Protein AF-A0AAW0NAH1-F1 (afdb_monomer_lite)

Sequence (160 aa):
MLGPYVIMIQKIIFGDLTKFMWLSLIVLLDSQLLCGVGLIDLPVDHTIYTPPIVHVLHCSVSVVSYILLLNLLIAMMSDTHWRVAQERDELWRTQVVATTLMLERRLPRCLWPRLGVCGQSYGLTERWYLRVEDRNDPHAAENAALHKSFPRGEGRKREK

Radius of gyration: 34.21 Å; chains: 1; bounding box: 76×56×89 Å

Secondary structure (DSSP, 8-state):
--HHHHHHHHHHIIIIIHHHHHHHHHHHHHHHHHHHHHHHSS---TTS---HHHHHHHHHHHHHHHHHHHHHHHHHHHHHHHHHHHHHHHHHHHHHHHHHHHHHHHS-TTS----SEEGGGGT--SSEE-------TTTHHHHHHHHHHS----------

Organism: NCBI:txid88201

InterPro domains:
  IPR024862 Transient receptor potential cation channel subfamily V [PTHR10582] (52-141)

Structure (mmCIF, N/CA/C/O backbone):
data_AF-A0AAW0NAH1-F1
#
_entry.id   AF-A0AAW0NAH1-F1
#
loop_
_atom_site.group_PDB
_atom_site.id
_atom_site.type_symbol
_atom_site.label_atom_id
_atom_site.label_alt_id
_atom_site.label_comp_id
_atom_site.label_asym_id
_atom_site.label_entity_id
_atom_site.label_seq_id
_atom_site.pdbx_PDB_ins_code
_atom_site.Cartn_x
_atom_site.Cartn_y
_atom_site.Cartn_z
_atom_site.occupancy
_atom_site.B_iso_or_equiv
_atom_site.auth_seq_id
_atom_site.auth_comp_id
_atom_site.auth_asym_id
_atom_site.auth_atom_id
_atom_site.pdbx_PDB_model_num
ATOM 1 N N . MET A 1 1 ? -21.099 8.063 11.583 1.00 58.62 1 MET A N 1
ATOM 2 C CA . MET A 1 1 ? -20.165 6.986 11.989 1.00 58.62 1 MET A CA 1
ATOM 3 C C . MET A 1 1 ? -18.975 6.799 11.030 1.00 58.62 1 MET A C 1
ATOM 5 O O . MET A 1 1 ? -18.068 6.070 11.385 1.00 58.62 1 MET A O 1
ATOM 9 N N . LEU A 1 2 ? -18.900 7.493 9.878 1.00 62.53 2 LEU A N 1
ATOM 10 C CA . LEU A 1 2 ? -17.766 7.402 8.932 1.00 62.53 2 LEU A CA 1
ATOM 11 C C . LEU A 1 2 ? -16.478 8.140 9.353 1.00 62.53 2 LEU A C 1
ATOM 13 O O . LEU A 1 2 ? -15.422 7.872 8.792 1.00 62.53 2 LEU A O 1
ATOM 17 N N . GLY A 1 3 ? -16.546 9.058 10.322 1.00 70.19 3 GLY A N 1
ATOM 18 C CA . GLY A 1 3 ? -15.410 9.903 10.726 1.00 70.19 3 GLY A CA 1
ATOM 19 C C . GLY A 1 3 ? -14.104 9.146 11.025 1.00 70.19 3 GLY A C 1
ATOM 20 O O . GLY A 1 3 ? -13.094 9.443 10.394 1.00 70.19 3 GLY A O 1
ATOM 21 N N . PRO A 1 4 ? -14.091 8.144 11.922 1.00 67.44 4 PRO A N 1
ATOM 22 C CA . PRO A 1 4 ? -12.861 7.417 12.254 1.00 67.44 4 PRO A CA 1
ATOM 23 C C . PRO A 1 4 ? -12.333 6.549 11.105 1.00 67.44 4 PRO A C 1
ATOM 25 O O . PRO A 1 4 ? -11.122 6.413 10.954 1.00 67.44 4 PRO A O 1
ATOM 28 N N . TYR A 1 5 ? -13.219 6.043 10.243 1.00 67.62 5 TYR A N 1
ATOM 29 C CA . TYR A 1 5 ? -12.837 5.338 9.017 1.00 67.62 5 TYR A CA 1
ATOM 30 C C . TYR A 1 5 ? -12.033 6.239 8.071 1.00 67.62 5 TYR A C 1
ATOM 32 O O . TYR A 1 5 ? -10.997 5.829 7.557 1.00 67.62 5 TYR A O 1
ATOM 40 N N . VAL A 1 6 ? -12.482 7.483 7.876 1.00 69.94 6 VAL A N 1
ATOM 41 C CA . VAL A 1 6 ? -11.800 8.460 7.014 1.00 69.94 6 VAL A CA 1
ATOM 42 C C . VAL A 1 6 ? -10.426 8.835 7.581 1.00 69.94 6 VAL A C 1
ATOM 44 O O . VAL A 1 6 ? -9.452 8.866 6.834 1.00 69.94 6 VAL A O 1
ATOM 47 N N . ILE A 1 7 ? -10.315 9.035 8.899 1.00 74.75 7 ILE A N 1
ATOM 48 C CA . ILE A 1 7 ? -9.047 9.384 9.566 1.00 74.75 7 ILE A CA 1
ATOM 49 C C . ILE A 1 7 ? -8.010 8.259 9.441 1.00 74.75 7 ILE A C 1
ATOM 51 O O . ILE A 1 7 ? -6.830 8.523 9.213 1.00 74.75 7 ILE A O 1
ATOM 55 N N . MET A 1 8 ? -8.437 7.003 9.564 1.00 71.12 8 MET A N 1
ATOM 56 C CA . MET A 1 8 ? -7.539 5.854 9.473 1.00 71.12 8 MET A CA 1
ATOM 57 C C . MET A 1 8 ? -7.061 5.608 8.038 1.00 71.12 8 MET A C 1
ATOM 59 O O . MET A 1 8 ? -5.863 5.452 7.804 1.00 71.12 8 MET A O 1
ATOM 63 N N . ILE A 1 9 ? -7.983 5.672 7.070 1.00 72.25 9 ILE A N 1
ATOM 64 C CA . ILE A 1 9 ? -7.670 5.571 5.638 1.00 72.25 9 ILE A CA 1
ATOM 65 C C . ILE A 1 9 ? -6.683 6.672 5.238 1.00 72.25 9 ILE A C 1
ATOM 67 O O . ILE A 1 9 ? -5.670 6.393 4.602 1.00 72.25 9 ILE A O 1
ATOM 71 N N . GLN A 1 10 ? -6.922 7.908 5.680 1.00 72.25 10 GLN A N 1
ATOM 72 C CA . GLN A 1 10 ? -6.034 9.035 5.417 1.00 72.25 10 GLN A CA 1
ATOM 73 C C . GLN A 1 10 ? -4.644 8.834 6.038 1.00 72.25 10 GLN A C 1
ATOM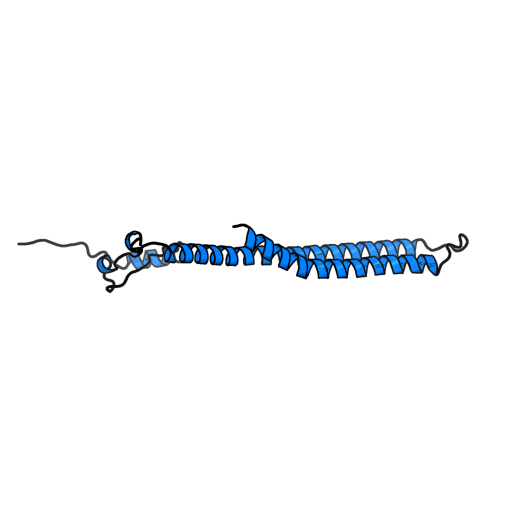 75 O O . GLN A 1 10 ? -3.645 9.154 5.401 1.00 72.25 10 GLN A O 1
ATOM 80 N N . LYS A 1 11 ? -4.548 8.274 7.248 1.00 73.12 11 LYS A N 1
ATOM 81 C CA . LYS A 1 11 ? -3.267 8.055 7.938 1.00 73.12 11 LYS A CA 1
ATOM 82 C C . LYS A 1 11 ? -2.411 6.970 7.275 1.00 73.12 11 LYS A C 1
ATOM 84 O O . LYS A 1 11 ? -1.193 7.115 7.211 1.00 73.12 11 LYS A O 1
ATOM 89 N N . ILE A 1 12 ? -3.041 5.922 6.750 1.00 70.12 12 ILE A N 1
ATOM 90 C CA . ILE A 1 12 ? -2.356 4.805 6.084 1.00 70.12 12 ILE A CA 1
ATOM 91 C C . ILE A 1 12 ? -1.947 5.190 4.662 1.00 70.12 12 ILE A C 1
ATOM 93 O O . ILE A 1 12 ? -0.795 4.991 4.278 1.00 70.12 12 ILE A O 1
ATOM 97 N N . ILE A 1 13 ? -2.849 5.840 3.920 1.00 74.69 13 ILE A N 1
ATOM 98 C CA . ILE A 1 13 ? -2.555 6.376 2.587 1.00 74.69 13 ILE A CA 1
ATOM 99 C C . ILE A 1 13 ? -1.434 7.414 2.666 1.00 74.69 13 ILE A C 1
ATOM 101 O O . ILE A 1 13 ? -0.484 7.355 1.895 1.00 74.69 13 ILE A O 1
ATOM 105 N N . PHE A 1 14 ? -1.481 8.342 3.621 1.00 75.69 14 PHE A N 1
ATOM 106 C CA . PHE A 1 14 ? -0.469 9.394 3.699 1.00 75.69 14 PHE A CA 1
ATOM 107 C C . PHE A 1 14 ? 0.919 8.866 4.099 1.00 75.69 14 PHE A C 1
ATOM 109 O O . PHE A 1 14 ? 1.928 9.459 3.727 1.00 75.69 14 PHE A O 1
ATOM 116 N N . GLY A 1 15 ? 1.000 7.758 4.840 1.00 79.56 15 GLY A N 1
ATOM 117 C CA . GLY A 1 15 ? 2.270 7.192 5.297 1.00 79.56 15 GLY A CA 1
ATOM 118 C C . GLY A 1 15 ? 2.967 6.313 4.257 1.00 79.56 15 GLY A C 1
ATOM 119 O O . GLY A 1 15 ? 4.120 6.577 3.904 1.00 79.56 15 GLY A O 1
ATOM 120 N N . ASP A 1 16 ? 2.278 5.272 3.787 1.00 80.31 16 ASP A N 1
ATOM 121 C CA . ASP A 1 16 ? 2.860 4.263 2.891 1.00 80.31 16 ASP A CA 1
ATOM 122 C C . ASP A 1 16 ? 2.836 4.716 1.428 1.00 80.31 16 ASP A C 1
ATOM 124 O O . ASP A 1 16 ? 3.830 4.564 0.713 1.00 80.31 16 ASP A O 1
ATOM 128 N N . LEU A 1 17 ? 1.751 5.367 0.990 1.00 80.94 17 LEU A N 1
ATOM 129 C CA . LEU A 1 17 ? 1.627 5.817 -0.396 1.00 80.94 17 LEU A CA 1
ATOM 130 C C . LEU A 1 17 ? 2.598 6.961 -0.699 1.00 80.94 17 LEU A C 1
ATOM 132 O O . LEU A 1 17 ? 3.188 6.985 -1.769 1.00 80.94 17 LEU A O 1
ATOM 136 N N . THR A 1 18 ? 2.836 7.875 0.246 1.00 84.31 18 THR A N 1
ATOM 137 C CA . THR A 1 18 ? 3.799 8.974 0.050 1.00 84.31 18 THR A CA 1
ATOM 138 C C . THR A 1 18 ? 5.226 8.455 -0.110 1.00 84.31 18 THR A C 1
ATOM 140 O O . THR A 1 18 ? 5.958 8.940 -0.972 1.00 84.31 18 THR A O 1
ATOM 143 N N . LYS A 1 19 ? 5.624 7.436 0.668 1.00 84.81 19 LYS A N 1
ATOM 144 C CA . LYS A 1 19 ? 6.936 6.791 0.499 1.00 84.81 19 LYS A CA 1
ATOM 145 C C . LYS A 1 19 ? 7.049 6.106 -0.858 1.00 84.81 19 LYS A C 1
ATOM 147 O O . LYS A 1 19 ? 8.071 6.249 -1.522 1.00 84.81 19 LYS A O 1
ATOM 152 N N . PHE A 1 20 ? 5.997 5.414 -1.290 1.00 85.75 20 PHE A N 1
ATOM 153 C CA . PHE A 1 20 ? 5.971 4.795 -2.609 1.00 85.75 20 PHE A CA 1
ATOM 154 C C . PHE A 1 20 ? 6.030 5.827 -3.741 1.00 85.75 20 PHE A C 1
ATOM 156 O O . PHE A 1 20 ? 6.815 5.671 -4.669 1.00 85.75 20 PHE A O 1
ATOM 163 N N . MET A 1 21 ? 5.258 6.911 -3.645 1.00 86.06 21 MET A N 1
ATOM 164 C CA . MET A 1 21 ? 5.268 7.999 -4.624 1.00 86.06 21 MET A CA 1
ATOM 165 C C . MET A 1 21 ? 6.658 8.629 -4.726 1.00 86.06 21 MET A C 1
ATOM 167 O O . MET A 1 21 ? 7.144 8.851 -5.833 1.00 86.06 21 MET A O 1
ATOM 171 N N . TRP A 1 22 ? 7.338 8.830 -3.595 1.00 88.44 22 TRP A N 1
ATOM 172 C CA . TRP A 1 22 ? 8.714 9.323 -3.567 1.00 88.44 22 TRP A CA 1
ATOM 173 C C . TRP A 1 22 ? 9.700 8.362 -4.245 1.00 88.44 22 TRP A C 1
ATOM 175 O O . TRP A 1 22 ? 10.500 8.783 -5.076 1.00 88.44 22 TRP A O 1
ATOM 185 N N . LEU A 1 23 ? 9.613 7.062 -3.949 1.00 87.25 23 LEU A N 1
ATOM 186 C CA . LEU A 1 23 ? 10.435 6.037 -4.600 1.00 87.25 23 LEU A CA 1
ATOM 187 C C . LEU A 1 23 ? 10.158 5.954 -6.107 1.00 87.25 23 LEU A C 1
ATOM 189 O O . LEU A 1 23 ? 11.095 5.888 -6.898 1.00 87.25 23 LEU A O 1
ATOM 193 N N . SER A 1 24 ? 8.889 6.022 -6.516 1.00 87.12 24 SER A N 1
ATOM 194 C CA . SER A 1 24 ? 8.504 6.027 -7.929 1.00 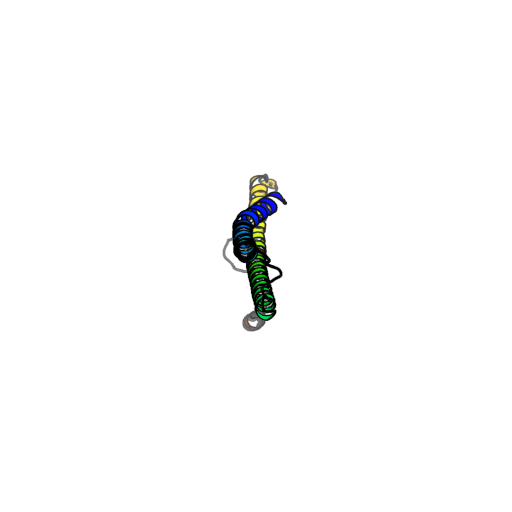87.12 24 SER A CA 1
ATOM 195 C C . SER A 1 24 ? 9.060 7.248 -8.662 1.00 87.12 24 SER A C 1
ATOM 197 O O . SER A 1 24 ? 9.535 7.115 -9.786 1.00 87.12 24 SER A O 1
ATOM 199 N N . LEU A 1 25 ? 9.082 8.416 -8.005 1.00 88.62 25 LEU A N 1
ATOM 200 C CA . LEU A 1 25 ? 9.656 9.641 -8.549 1.00 88.62 25 LEU A CA 1
ATOM 201 C C . LEU A 1 25 ? 11.167 9.498 -8.739 1.00 88.62 25 LEU A C 1
ATOM 203 O O . LEU A 1 25 ? 11.669 9.874 -9.790 1.00 88.62 25 LEU A O 1
ATOM 207 N N . ILE A 1 26 ? 11.880 8.909 -7.772 1.00 88.75 26 ILE A N 1
ATOM 208 C CA . ILE A 1 26 ? 13.321 8.641 -7.899 1.00 88.75 26 ILE A CA 1
ATOM 209 C C . ILE A 1 26 ? 13.597 7.739 -9.104 1.00 88.75 26 ILE A C 1
ATOM 211 O O . ILE A 1 26 ? 14.462 8.065 -9.908 1.00 88.75 26 ILE A O 1
ATOM 215 N N . VAL A 1 27 ? 12.848 6.646 -9.277 1.00 86.88 27 VAL A N 1
ATOM 216 C CA . VAL A 1 27 ? 13.070 5.728 -10.408 1.00 86.88 27 VAL A CA 1
ATOM 217 C C . VAL A 1 27 ? 12.669 6.357 -11.749 1.00 86.88 27 VAL A C 1
ATOM 219 O O . VAL A 1 27 ? 13.338 6.148 -12.760 1.00 86.88 27 VAL A O 1
ATOM 222 N N . LEU A 1 28 ? 11.609 7.170 -11.774 1.00 86.94 28 LEU A N 1
ATOM 223 C CA . LEU A 1 28 ? 11.208 7.932 -12.961 1.00 86.94 28 LEU A CA 1
ATOM 224 C C . LEU A 1 28 ? 12.261 8.972 -13.352 1.00 86.94 28 LEU A C 1
ATOM 226 O O . LEU A 1 28 ? 12.537 9.130 -14.540 1.00 86.94 28 LEU A O 1
ATOM 230 N N . LEU A 1 29 ? 12.845 9.663 -12.373 1.00 86.19 29 LEU A N 1
ATOM 231 C CA . LEU A 1 29 ? 13.914 10.632 -12.591 1.00 86.19 29 LEU A CA 1
ATOM 232 C C . LEU A 1 29 ? 15.210 9.949 -13.024 1.00 86.19 29 LEU A C 1
ATOM 234 O O . LEU A 1 29 ? 15.838 10.445 -13.947 1.00 86.19 29 LEU A O 1
ATOM 238 N N . ASP A 1 30 ? 15.581 8.814 -12.430 1.00 83.81 30 ASP A N 1
ATOM 239 C CA . ASP A 1 30 ? 16.759 8.032 -12.827 1.00 83.81 30 ASP A CA 1
ATOM 240 C C . ASP A 1 30 ? 16.644 7.552 -14.279 1.00 83.81 30 ASP A C 1
ATOM 242 O O . ASP A 1 30 ? 17.548 7.773 -15.076 1.00 83.81 30 ASP A O 1
ATOM 246 N N . SER A 1 31 ? 15.483 7.021 -14.681 1.00 81.56 31 SER A N 1
ATOM 247 C CA . SER A 1 31 ? 15.259 6.611 -16.072 1.00 81.56 31 SER A CA 1
ATOM 248 C C . SER A 1 31 ? 15.251 7.793 -17.048 1.00 81.56 31 SER A C 1
ATOM 250 O O . SER A 1 31 ? 15.738 7.654 -18.171 1.00 81.56 31 SER A O 1
ATOM 252 N N . GLN A 1 32 ? 14.695 8.945 -16.657 1.00 82.44 32 GLN A N 1
ATOM 253 C CA . GLN A 1 32 ? 14.699 10.155 -17.487 1.00 82.44 32 GLN A CA 1
ATOM 254 C C . GLN A 1 32 ? 16.083 10.803 -17.557 1.00 82.44 32 GLN A C 1
ATOM 256 O O . GLN A 1 32 ? 16.444 11.327 -18.604 1.00 82.44 32 GLN A O 1
ATOM 261 N N . LEU A 1 33 ? 16.866 10.747 -16.479 1.00 76.81 33 LEU A N 1
ATOM 262 C CA . LEU A 1 33 ? 18.232 11.253 -16.416 1.00 76.81 33 LEU A CA 1
ATOM 263 C C . LEU A 1 33 ? 19.186 10.333 -17.174 1.00 76.81 33 LEU A C 1
ATOM 265 O O . LEU A 1 33 ? 20.000 10.830 -17.932 1.00 76.81 33 LEU A O 1
ATOM 269 N N . LEU A 1 34 ? 19.062 9.012 -17.049 1.00 77.06 34 LEU A N 1
ATOM 270 C CA . LEU A 1 34 ? 19.844 8.043 -17.820 1.00 77.06 34 LEU A CA 1
ATOM 271 C C . LEU A 1 34 ? 19.603 8.224 -19.325 1.00 77.06 34 LEU A C 1
ATOM 273 O O . LEU A 1 34 ? 20.549 8.288 -20.109 1.00 77.06 34 LEU A O 1
ATOM 277 N N . CYS A 1 35 ? 18.336 8.379 -19.719 1.00 70.38 35 CYS A N 1
ATOM 278 C CA . CYS A 1 35 ? 17.970 8.636 -21.108 1.00 70.38 35 CYS A CA 1
ATOM 279 C C . CYS A 1 35 ? 18.352 10.057 -21.555 1.00 70.38 35 CYS A C 1
ATOM 281 O O . CYS A 1 35 ? 18.763 10.241 -22.694 1.00 70.38 35 CYS A O 1
ATOM 283 N N . GLY A 1 36 ? 18.229 11.053 -20.673 1.00 68.12 36 GLY A N 1
ATOM 284 C CA . GLY A 1 36 ? 18.514 12.464 -20.934 1.00 68.12 36 GLY A CA 1
ATOM 285 C C . GLY A 1 36 ? 20.007 12.770 -21.015 1.00 68.12 36 GLY A C 1
ATOM 286 O O . GLY A 1 36 ? 20.420 13.454 -21.936 1.00 68.12 36 GLY A O 1
ATOM 287 N N . VAL A 1 37 ? 20.830 12.210 -20.128 1.00 64.88 37 VAL A N 1
ATOM 288 C CA . VAL A 1 37 ? 22.300 12.252 -20.190 1.00 64.88 37 VAL A CA 1
ATOM 289 C C . VAL A 1 37 ? 22.791 11.461 -21.399 1.00 64.88 37 VAL A C 1
ATOM 291 O O . VAL A 1 37 ? 23.626 11.963 -22.136 1.00 64.88 37 VAL A O 1
ATOM 294 N N . GLY A 1 38 ? 22.194 10.303 -21.708 1.00 61.84 38 GLY A N 1
ATOM 295 C CA . GLY A 1 38 ? 22.456 9.592 -22.967 1.00 61.84 38 GLY A CA 1
ATOM 296 C C . GLY A 1 38 ? 22.105 10.392 -24.235 1.00 61.84 38 GLY A C 1
ATOM 297 O O . GLY A 1 38 ? 22.668 10.121 -25.290 1.00 61.84 38 GLY A O 1
ATOM 298 N N . LEU A 1 39 ? 21.214 11.387 -24.125 1.00 55.75 39 LEU A N 1
ATOM 299 C CA . LEU A 1 39 ? 20.839 12.350 -25.173 1.00 55.75 39 LEU A CA 1
ATOM 300 C C . LEU A 1 39 ? 21.647 13.665 -25.127 1.00 55.75 39 LEU A C 1
ATOM 302 O O . LEU A 1 39 ? 21.642 14.403 -26.108 1.00 55.75 39 LEU A O 1
ATOM 306 N N . ILE A 1 40 ? 22.283 13.986 -23.994 1.00 57.47 40 ILE A N 1
ATOM 307 C CA . ILE A 1 40 ? 23.023 15.238 -23.745 1.00 57.47 40 ILE A CA 1
ATOM 308 C C . ILE A 1 40 ? 24.541 15.041 -23.927 1.00 57.47 40 ILE A C 1
ATOM 310 O O . ILE A 1 40 ? 25.189 15.941 -24.452 1.00 57.47 40 ILE A O 1
ATOM 314 N N . ASP A 1 41 ? 25.106 13.881 -23.564 1.00 55.44 41 ASP A N 1
ATOM 315 C CA . ASP A 1 41 ? 26.519 13.514 -23.807 1.00 55.44 41 ASP A CA 1
ATOM 316 C C . ASP A 1 41 ? 26.759 12.927 -25.205 1.00 55.44 41 ASP A C 1
ATOM 318 O O . ASP A 1 41 ? 27.893 12.857 -25.680 1.00 55.44 41 ASP A O 1
ATOM 322 N N . LEU A 1 42 ? 25.690 12.529 -25.893 1.00 53.44 42 LEU A N 1
ATOM 323 C CA . LEU A 1 42 ? 25.737 12.196 -27.302 1.00 53.44 42 LEU A CA 1
ATOM 324 C C . LEU A 1 42 ? 24.876 13.238 -28.012 1.00 53.44 42 LEU A C 1
ATOM 326 O O . LEU A 1 42 ? 23.655 13.057 -28.060 1.00 53.44 42 LEU A O 1
ATOM 330 N N . PRO A 1 43 ? 25.447 14.329 -28.577 1.00 48.91 43 PRO A N 1
ATOM 331 C CA . PRO A 1 43 ? 24.729 14.976 -29.657 1.00 48.91 43 PRO A CA 1
ATOM 332 C C . PRO A 1 43 ? 24.353 13.838 -30.597 1.00 48.91 43 PRO A C 1
ATOM 334 O O . PRO A 1 43 ? 25.181 12.972 -30.895 1.00 48.91 43 PRO A O 1
ATOM 337 N N . VAL A 1 44 ? 23.083 13.780 -30.980 1.00 52.47 44 VAL A N 1
ATOM 338 C CA . VAL A 1 44 ? 22.636 13.009 -32.133 1.00 52.47 44 VAL A CA 1
ATOM 339 C C . VAL A 1 44 ? 23.386 13.594 -33.334 1.00 52.47 44 VAL A C 1
ATOM 341 O O . VAL A 1 44 ? 22.917 14.418 -34.107 1.00 52.47 44 VAL A O 1
ATOM 344 N N . ASP A 1 45 ? 24.649 13.218 -33.428 1.00 49.78 45 ASP A N 1
ATOM 345 C CA . ASP A 1 45 ? 25.436 13.278 -34.616 1.00 49.78 45 ASP A CA 1
ATOM 346 C C . ASP A 1 45 ? 24.762 12.226 -35.482 1.00 49.78 45 ASP A C 1
ATOM 348 O O . ASP A 1 45 ? 24.868 11.020 -35.244 1.00 49.78 45 ASP A O 1
ATOM 352 N N . HIS A 1 46 ? 24.020 12.678 -36.492 1.00 56.47 46 HIS A N 1
ATOM 353 C CA . HIS A 1 46 ? 23.422 11.837 -37.535 1.00 56.47 46 HIS A CA 1
ATOM 354 C C . HIS A 1 46 ? 24.483 11.058 -38.352 1.00 56.47 46 HIS A C 1
ATOM 356 O O . HIS A 1 46 ? 24.201 10.545 -39.432 1.00 56.47 46 HIS A O 1
ATOM 362 N N . THR A 1 47 ? 25.715 11.002 -37.850 1.00 53.84 47 THR A N 1
ATOM 363 C CA . THR A 1 47 ? 26.938 10.515 -38.464 1.00 53.84 47 THR A CA 1
ATOM 364 C C . THR A 1 47 ? 27.496 9.278 -37.749 1.00 53.84 47 THR A C 1
ATOM 366 O O . THR A 1 47 ? 28.302 8.567 -38.349 1.00 53.84 47 THR A O 1
ATOM 369 N N . ILE A 1 48 ? 27.038 8.940 -36.530 1.00 55.66 48 ILE A N 1
ATOM 370 C CA . ILE A 1 48 ? 27.457 7.719 -35.822 1.00 55.66 48 ILE A CA 1
ATOM 371 C C . ILE A 1 48 ? 26.271 6.764 -35.669 1.00 55.66 48 ILE A C 1
ATOM 373 O O . ILE A 1 48 ? 25.322 7.015 -34.930 1.00 55.66 48 ILE A O 1
ATOM 377 N N . TYR A 1 49 ? 26.353 5.632 -36.374 1.00 56.72 49 TYR A N 1
ATOM 378 C CA . TYR A 1 49 ? 25.430 4.503 -36.266 1.00 56.72 49 TYR A CA 1
ATOM 379 C C . TYR A 1 49 ? 25.401 3.996 -34.817 1.00 56.72 49 TYR A C 1
ATOM 381 O O . TYR A 1 49 ? 26.243 3.201 -34.398 1.00 56.72 49 TYR A O 1
ATOM 389 N N . THR A 1 50 ? 24.425 4.443 -34.031 1.00 62.59 50 THR A N 1
ATOM 390 C CA . THR A 1 50 ? 24.121 3.809 -32.750 1.00 62.59 50 THR A CA 1
ATOM 391 C C . THR A 1 50 ? 23.579 2.412 -33.052 1.00 62.59 50 THR A C 1
ATOM 393 O O . THR A 1 50 ? 22.606 2.277 -33.801 1.00 62.59 50 THR A O 1
ATOM 396 N N . PRO A 1 51 ? 24.202 1.340 -32.535 1.00 74.81 51 PRO A N 1
ATOM 397 C CA . PRO A 1 51 ? 23.743 -0.003 -32.835 1.00 74.81 51 PRO A CA 1
ATOM 398 C C . PRO A 1 51 ? 22.343 -0.210 -32.233 1.00 74.81 51 PRO A C 1
ATOM 400 O O . PRO A 1 51 ? 22.141 0.068 -31.046 1.00 74.81 51 PRO A O 1
ATOM 403 N N . PRO A 1 52 ? 21.380 -0.763 -32.996 1.00 74.94 52 PRO A N 1
ATOM 404 C CA . PRO A 1 52 ? 19.997 -0.971 -32.541 1.00 74.94 52 PRO A CA 1
ATOM 405 C C . PRO A 1 52 ? 19.907 -1.831 -31.269 1.00 74.94 52 PRO A C 1
ATOM 407 O O . PRO A 1 52 ? 18.946 -1.742 -30.509 1.00 74.94 52 PRO A O 1
ATOM 410 N N . ILE A 1 53 ? 20.948 -2.620 -31.003 1.00 79.75 53 ILE A N 1
ATOM 411 C CA . ILE A 1 53 ? 21.114 -3.478 -29.829 1.00 79.75 53 ILE A CA 1
ATOM 412 C C . ILE A 1 53 ? 21.039 -2.672 -28.522 1.00 79.75 53 ILE A C 1
ATOM 414 O O . ILE A 1 53 ? 20.382 -3.107 -27.581 1.00 79.75 53 ILE A O 1
ATOM 418 N N . VAL A 1 54 ? 21.657 -1.485 -28.461 1.00 78.62 54 VAL A N 1
ATOM 419 C CA . VAL A 1 54 ? 21.667 -0.647 -27.245 1.00 78.62 54 VAL A CA 1
ATOM 420 C C . VAL A 1 54 ? 20.273 -0.088 -26.963 1.00 78.62 54 VAL A C 1
ATOM 422 O O . VAL A 1 54 ? 19.829 -0.063 -25.816 1.00 78.62 54 VAL A O 1
ATOM 425 N N . HIS A 1 55 ? 19.545 0.285 -28.016 1.00 77.12 55 HIS A N 1
ATOM 426 C CA . HIS A 1 55 ? 18.198 0.827 -27.889 1.00 77.12 55 HIS A CA 1
ATOM 427 C C . HIS A 1 55 ? 17.194 -0.234 -27.413 1.00 77.12 55 HIS A C 1
ATOM 429 O O . HIS A 1 55 ? 16.367 0.040 -26.539 1.00 77.12 55 HIS A O 1
ATOM 435 N N . VAL A 1 56 ? 17.295 -1.454 -27.953 1.00 83.44 56 VAL A N 1
ATOM 436 C CA . VAL A 1 56 ? 16.482 -2.604 -27.531 1.00 83.44 56 VAL A CA 1
ATOM 437 C C . VAL A 1 56 ? 16.817 -3.005 -26.093 1.00 83.44 56 VAL A C 1
ATOM 439 O O . VAL A 1 56 ? 15.907 -3.246 -25.301 1.00 83.44 56 VAL A O 1
ATOM 442 N N . LEU A 1 57 ? 18.103 -3.009 -25.724 1.00 84.62 57 LEU A N 1
ATOM 443 C CA . LEU A 1 57 ? 18.545 -3.330 -24.368 1.00 84.62 57 LEU A CA 1
ATOM 444 C C . LEU A 1 57 ? 17.984 -2.333 -23.343 1.00 84.62 57 LEU A C 1
ATOM 446 O O . LEU A 1 57 ? 17.352 -2.754 -22.376 1.00 84.62 57 LEU A O 1
ATOM 450 N N . HIS A 1 58 ? 18.126 -1.028 -23.589 1.00 81.75 58 HIS A N 1
ATOM 451 C CA . HIS A 1 58 ? 17.579 0.015 -22.715 1.00 81.75 58 HIS A CA 1
ATOM 452 C C . HIS A 1 58 ? 16.049 -0.088 -22.580 1.00 81.75 58 HIS A C 1
ATOM 454 O O . HIS A 1 58 ? 15.511 0.036 -21.482 1.00 81.75 58 HIS A O 1
ATOM 460 N N . CYS A 1 59 ? 15.347 -0.389 -23.678 1.00 83.00 59 CYS A N 1
ATOM 461 C CA . CYS A 1 59 ? 13.898 -0.593 -23.671 1.00 83.00 59 CYS A CA 1
ATOM 462 C C . CYS A 1 59 ? 13.487 -1.832 -22.851 1.00 83.00 59 CYS A C 1
ATOM 464 O O . CYS A 1 59 ? 12.524 -1.788 -22.093 1.00 83.00 59 CYS A O 1
ATOM 466 N N . SER A 1 60 ? 14.242 -2.930 -22.942 1.00 89.12 60 SER A N 1
ATOM 467 C CA . SER A 1 60 ? 13.968 -4.139 -22.156 1.00 89.12 60 SER A CA 1
ATOM 468 C C . SER A 1 60 ? 14.188 -3.929 -20.652 1.00 89.12 60 SER A C 1
ATOM 470 O O . SER A 1 60 ? 13.349 -4.328 -19.845 1.00 89.12 60 SER A O 1
ATOM 472 N N . VAL A 1 61 ? 15.270 -3.243 -20.270 1.00 86.12 61 VAL A N 1
ATOM 473 C CA . VAL A 1 61 ? 15.598 -2.954 -18.866 1.00 86.12 61 VAL A CA 1
ATOM 474 C C . VAL A 1 61 ? 14.573 -2.000 -18.250 1.00 86.12 61 VAL A C 1
ATOM 476 O O . VAL A 1 61 ? 14.138 -2.229 -17.121 1.00 86.12 61 VAL A O 1
ATOM 479 N N . SER A 1 62 ? 14.128 -0.977 -18.989 1.00 86.88 62 SER A N 1
ATOM 480 C CA . SER A 1 62 ? 13.102 -0.052 -18.499 1.00 86.88 62 SER A CA 1
ATOM 481 C C . SER A 1 62 ? 11.757 -0.753 -18.297 1.00 86.88 62 SER A C 1
ATOM 483 O O . SER A 1 62 ? 11.157 -0.617 -17.232 1.00 86.88 62 SER A O 1
ATOM 485 N N . VAL A 1 63 ? 11.316 -1.579 -19.254 1.00 90.06 63 VAL A N 1
ATOM 486 C CA . VAL A 1 63 ? 10.074 -2.362 -19.134 1.00 90.06 63 VAL A CA 1
ATOM 487 C C . VAL A 1 63 ? 10.120 -3.294 -17.922 1.00 90.06 63 VAL A C 1
ATOM 489 O O . VAL A 1 63 ? 9.177 -3.310 -17.133 1.00 90.06 63 VAL A O 1
ATOM 492 N N . VAL A 1 64 ? 11.220 -4.026 -17.720 1.00 91.50 64 VAL A N 1
ATOM 4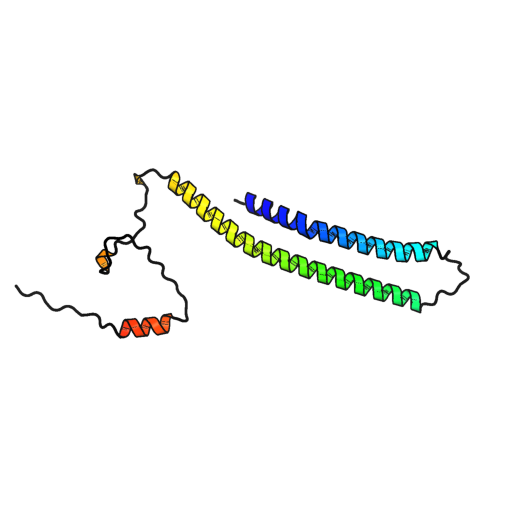93 C CA . VAL A 1 64 ? 11.379 -4.912 -16.553 1.00 91.50 64 VAL A CA 1
ATOM 494 C C . VAL A 1 64 ? 11.357 -4.120 -15.242 1.00 91.50 64 VAL A C 1
ATOM 496 O O . VAL A 1 64 ? 10.666 -4.520 -14.306 1.00 91.50 64 VAL A O 1
ATOM 499 N N . SER A 1 65 ? 12.044 -2.977 -15.177 1.00 89.00 65 SER A N 1
ATOM 500 C CA . SER A 1 65 ? 12.044 -2.098 -13.999 1.00 89.00 65 SER A CA 1
ATOM 501 C C . SER A 1 65 ? 10.638 -1.588 -13.654 1.00 89.00 65 SER A C 1
ATOM 503 O O . SER A 1 65 ? 10.210 -1.677 -12.501 1.00 89.00 65 SER A O 1
ATOM 505 N N . TYR A 1 66 ? 9.861 -1.146 -14.650 1.00 88.94 66 TYR A N 1
ATOM 506 C CA . TYR A 1 66 ? 8.474 -0.721 -14.436 1.00 88.94 66 TYR A CA 1
ATOM 507 C C . TYR A 1 66 ? 7.564 -1.870 -13.992 1.00 88.94 66 TYR A C 1
ATOM 509 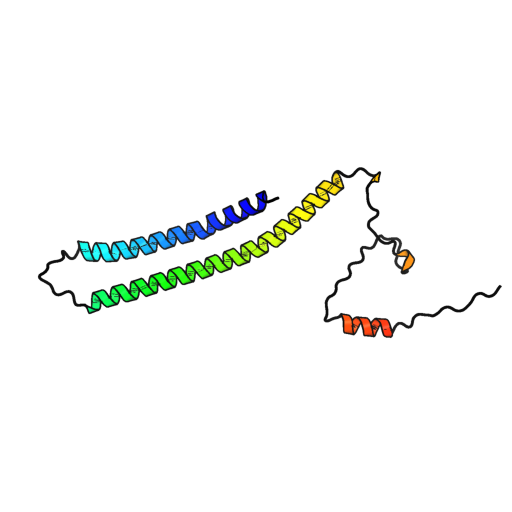O O . TYR A 1 66 ? 6.743 -1.678 -13.097 1.00 88.94 66 TYR A O 1
ATOM 517 N N . ILE A 1 67 ? 7.726 -3.073 -14.555 1.00 92.75 67 ILE A N 1
ATOM 518 C CA . ILE A 1 67 ? 6.984 -4.264 -14.111 1.00 92.75 67 ILE A CA 1
ATOM 519 C C . ILE A 1 67 ? 7.304 -4.582 -12.643 1.00 92.75 67 ILE A C 1
ATOM 521 O O . ILE A 1 67 ? 6.394 -4.856 -11.862 1.00 92.75 67 ILE A O 1
ATOM 525 N N . LEU A 1 68 ? 8.575 -4.506 -12.236 1.00 89.81 68 LEU A N 1
ATOM 526 C CA . LEU A 1 68 ? 8.990 -4.718 -10.845 1.00 89.81 68 LEU A CA 1
ATOM 527 C C . LEU A 1 68 ? 8.409 -3.658 -9.897 1.00 89.81 68 LEU A C 1
ATOM 529 O O . LEU A 1 68 ? 7.915 -4.005 -8.825 1.00 89.81 68 LEU A O 1
ATOM 533 N N . LEU A 1 69 ? 8.408 -2.388 -10.303 1.00 88.94 69 LEU A N 1
ATOM 534 C CA . LEU A 1 69 ? 7.774 -1.286 -9.571 1.00 88.94 69 LEU A CA 1
ATOM 535 C C . LEU A 1 69 ? 6.272 -1.498 -9.385 1.00 88.94 69 LEU A C 1
ATOM 537 O O . LEU A 1 69 ? 5.755 -1.287 -8.290 1.00 88.94 69 LEU A O 1
ATOM 541 N N . LEU A 1 70 ? 5.577 -1.933 -10.437 1.00 87.88 70 LEU A N 1
ATOM 542 C CA . LEU A 1 70 ? 4.155 -2.260 -10.371 1.00 87.88 70 LEU A CA 1
ATOM 543 C C . LEU A 1 70 ? 3.904 -3.465 -9.457 1.00 87.88 70 LEU A C 1
ATOM 545 O O . LEU A 1 70 ? 2.982 -3.427 -8.647 1.00 87.88 70 LEU A O 1
ATOM 549 N N . ASN A 1 71 ? 4.748 -4.496 -9.511 1.00 91.00 71 ASN A N 1
ATOM 550 C CA . ASN A 1 71 ? 4.656 -5.645 -8.607 1.00 91.00 71 ASN A CA 1
ATOM 551 C C . ASN A 1 71 ? 4.862 -5.242 -7.137 1.00 91.00 71 ASN A C 1
ATOM 553 O O . ASN A 1 71 ? 4.127 -5.704 -6.267 1.00 91.00 71 ASN A O 1
ATOM 557 N N . LEU A 1 72 ? 5.805 -4.338 -6.858 1.00 88.31 72 LEU A N 1
ATOM 558 C CA . LEU A 1 72 ? 6.019 -3.768 -5.523 1.00 88.31 72 LEU A CA 1
ATOM 559 C C . LEU A 1 72 ? 4.858 -2.876 -5.072 1.00 88.31 72 LEU A C 1
ATOM 561 O O . LEU A 1 72 ? 4.463 -2.936 -3.908 1.00 88.31 72 LEU A O 1
ATOM 565 N N . LEU A 1 73 ? 4.279 -2.085 -5.980 1.00 85.62 73 LEU A N 1
ATOM 566 C CA . LEU A 1 73 ? 3.086 -1.289 -5.694 1.00 85.62 73 LEU A CA 1
ATOM 567 C C . LEU A 1 73 ? 1.927 -2.189 -5.286 1.00 85.62 73 LEU A C 1
ATOM 569 O O . LEU A 1 73 ? 1.282 -1.932 -4.277 1.00 85.62 73 LEU A O 1
ATOM 573 N N . ILE A 1 74 ? 1.666 -3.241 -6.060 1.00 89.19 74 ILE A N 1
ATOM 574 C CA . ILE A 1 74 ? 0.571 -4.172 -5.790 1.00 89.19 74 ILE A CA 1
ATOM 575 C C . ILE A 1 74 ? 0.820 -4.908 -4.475 1.00 89.19 74 ILE A C 1
ATOM 577 O O . ILE A 1 74 ? -0.106 -5.017 -3.680 1.00 89.19 74 ILE A O 1
ATOM 581 N N . ALA A 1 75 ? 2.052 -5.348 -4.203 1.00 88.69 75 ALA A N 1
ATOM 582 C CA . ALA A 1 75 ? 2.405 -5.975 -2.932 1.00 88.69 75 ALA A CA 1
ATOM 583 C C . ALA A 1 75 ? 2.117 -5.041 -1.744 1.00 88.69 75 ALA A C 1
ATOM 585 O O . ALA A 1 75 ? 1.379 -5.408 -0.832 1.00 88.69 75 ALA A O 1
ATOM 586 N N . MET A 1 76 ? 2.587 -3.791 -1.800 1.00 84.88 76 MET A N 1
ATOM 587 C CA . MET A 1 76 ? 2.337 -2.824 -0.727 1.00 84.88 76 MET A CA 1
ATOM 588 C C . MET A 1 76 ? 0.866 -2.404 -0.624 1.00 84.88 76 MET A C 1
ATOM 590 O O . MET A 1 76 ? 0.346 -2.233 0.478 1.00 84.88 76 MET A O 1
ATOM 594 N N . MET A 1 77 ? 0.159 -2.262 -1.744 1.00 81.19 77 MET A N 1
ATOM 595 C CA . MET A 1 77 ? -1.277 -1.965 -1.746 1.00 81.19 77 MET A CA 1
ATOM 596 C C . MET A 1 77 ? -2.101 -3.150 -1.231 1.00 81.19 77 MET A C 1
ATOM 598 O O . MET A 1 77 ? -3.109 -2.945 -0.564 1.00 81.19 77 MET A O 1
ATOM 602 N N . SER A 1 78 ? -1.658 -4.384 -1.471 1.00 83.75 78 SER A N 1
ATOM 603 C CA . SER A 1 78 ? -2.270 -5.600 -0.935 1.00 83.75 78 SER A CA 1
ATOM 604 C C . SER A 1 78 ? -2.071 -5.704 0.577 1.00 83.75 78 SER A C 1
ATOM 606 O O . SER A 1 78 ? -3.037 -5.923 1.306 1.00 83.75 78 SER A O 1
ATOM 608 N N . ASP A 1 79 ? -0.852 -5.469 1.066 1.00 79.75 79 ASP A N 1
ATOM 609 C CA . ASP A 1 79 ? -0.554 -5.493 2.502 1.00 79.75 79 ASP A CA 1
ATOM 610 C C . ASP A 1 79 ? -1.266 -4.366 3.253 1.00 79.75 79 ASP A C 1
ATOM 612 O O . ASP A 1 79 ? -1.805 -4.574 4.342 1.00 79.75 79 ASP A O 1
ATOM 616 N N . THR A 1 80 ? -1.320 -3.168 2.667 1.00 76.25 80 THR A N 1
ATOM 617 C CA . THR A 1 80 ? -2.076 -2.050 3.245 1.00 76.25 80 THR A CA 1
ATOM 618 C C . THR A 1 80 ? -3.573 -2.307 3.184 1.00 76.25 80 THR A C 1
ATOM 620 O O . THR A 1 80 ? -4.243 -2.052 4.174 1.00 76.25 80 THR A O 1
ATOM 623 N N . HIS A 1 81 ? -4.118 -2.869 2.102 1.00 73.62 81 HIS A N 1
ATOM 624 C CA . HIS A 1 81 ? -5.538 -3.215 2.028 1.00 73.62 81 HIS A CA 1
ATOM 625 C C . HIS A 1 81 ? -5.922 -4.291 3.054 1.00 73.62 81 HIS A C 1
ATOM 627 O O . HIS A 1 81 ? -6.934 -4.141 3.738 1.00 73.62 81 HIS A O 1
ATOM 633 N N . TRP A 1 82 ? -5.096 -5.331 3.216 1.00 73.25 82 TRP A N 1
ATOM 634 C CA . TRP A 1 82 ? -5.291 -6.382 4.220 1.00 73.25 82 TRP A CA 1
ATOM 635 C C . TRP A 1 82 ? -5.226 -5.829 5.646 1.00 73.25 82 TRP A C 1
ATOM 637 O O . TRP A 1 82 ? -6.116 -6.074 6.461 1.00 73.25 82 TRP A O 1
ATOM 647 N N . ARG A 1 83 ? -4.207 -5.014 5.938 1.00 72.00 83 ARG A N 1
ATOM 648 C CA . ARG A 1 83 ? -4.028 -4.391 7.253 1.00 72.00 83 ARG A CA 1
ATOM 649 C C . ARG A 1 83 ? -5.128 -3.378 7.563 1.00 72.00 83 ARG A C 1
ATOM 651 O O . ARG A 1 83 ? -5.659 -3.388 8.666 1.00 72.00 83 ARG A O 1
ATOM 658 N N . VAL A 1 84 ? -5.524 -2.563 6.582 1.00 66.81 84 VAL A N 1
ATOM 659 C CA . VAL A 1 84 ? -6.653 -1.630 6.698 1.00 66.81 84 VAL A CA 1
ATOM 660 C C . VAL A 1 84 ? -7.914 -2.410 7.011 1.00 66.81 84 VAL A C 1
ATOM 662 O O . VAL A 1 84 ? -8.590 -2.043 7.962 1.00 66.81 84 VAL A O 1
ATOM 665 N N . ALA A 1 85 ? -8.226 -3.471 6.259 1.00 66.69 85 ALA A N 1
ATOM 666 C CA . ALA A 1 85 ? -9.424 -4.279 6.474 1.00 66.69 85 ALA A CA 1
ATOM 667 C C . ALA A 1 85 ? -9.502 -4.813 7.914 1.00 66.69 85 ALA A C 1
ATOM 669 O O . ALA A 1 85 ? -10.534 -4.636 8.560 1.00 66.69 85 ALA A O 1
ATOM 670 N N . GLN A 1 86 ? -8.392 -5.341 8.435 1.00 70.25 86 GLN A N 1
ATOM 671 C CA . GLN A 1 86 ? -8.307 -5.851 9.804 1.00 70.25 86 GLN A CA 1
ATOM 672 C C . GLN A 1 86 ? -8.428 -4.742 10.863 1.00 70.25 86 GLN A C 1
ATOM 674 O O . GLN A 1 86 ? -9.182 -4.874 11.826 1.00 70.25 86 GLN A O 1
ATOM 679 N N . GLU A 1 87 ? -7.744 -3.609 10.676 1.00 69.44 87 GLU A N 1
ATOM 680 C CA . GLU A 1 87 ? -7.840 -2.467 11.595 1.00 69.44 87 GLU A CA 1
ATOM 681 C C . GLU A 1 87 ? -9.263 -1.891 11.629 1.00 69.44 87 GLU A C 1
ATOM 683 O O . GLU A 1 87 ? -9.743 -1.475 12.686 1.00 69.44 87 GLU A O 1
ATOM 688 N N . ARG A 1 88 ? -9.990 -1.917 10.499 1.00 68.38 88 ARG A N 1
ATOM 689 C CA . ARG A 1 88 ? -11.400 -1.505 10.478 1.00 68.38 88 ARG A CA 1
ATOM 690 C C . ARG A 1 88 ? -12.256 -2.409 11.353 1.00 68.38 88 ARG A C 1
ATOM 692 O O . ARG A 1 88 ? -13.212 -1.902 11.944 1.00 68.38 88 ARG A O 1
ATOM 699 N N . ASP A 1 89 ? -11.920 -3.698 11.424 1.00 75.06 89 ASP A N 1
ATOM 700 C CA . ASP A 1 89 ? -12.626 -4.675 12.245 1.00 75.06 89 ASP A CA 1
ATOM 701 C C . ASP A 1 89 ? -12.493 -4.406 13.741 1.00 75.06 89 ASP A C 1
ATOM 703 O O . ASP A 1 89 ? -13.478 -4.365 14.487 1.00 75.06 89 ASP A O 1
ATOM 707 N N . GLU A 1 90 ? -11.279 -4.108 14.178 1.00 74.75 90 GLU A N 1
ATOM 708 C CA . GLU A 1 90 ? -11.011 -3.769 15.571 1.00 74.75 90 GLU A CA 1
ATOM 709 C C . GLU A 1 90 ? -11.567 -2.395 15.958 1.00 74.75 90 GLU A C 1
ATOM 711 O O . GLU A 1 90 ? -12.153 -2.232 17.036 1.00 74.75 90 GLU A O 1
ATOM 716 N N . LEU A 1 91 ? -11.452 -1.400 15.074 1.00 79.06 91 LEU A N 1
ATOM 717 C CA . LEU A 1 91 ? -11.978 -0.058 15.321 1.00 79.06 91 LEU A CA 1
ATOM 718 C C . LEU A 1 91 ? -13.502 -0.015 15.297 1.00 79.06 91 LEU A C 1
ATOM 720 O O . LEU A 1 91 ? -14.080 0.671 16.142 1.00 79.06 91 LEU A O 1
ATOM 724 N N . TRP A 1 92 ? -14.176 -0.758 14.407 1.00 77.06 92 TRP A N 1
ATOM 725 C CA . TRP A 1 92 ? -15.640 -0.832 14.463 1.00 77.06 92 TRP A CA 1
ATOM 726 C C . TRP A 1 92 ? -16.091 -1.532 15.740 1.00 77.06 92 TRP A C 1
ATOM 728 O O . TRP A 1 92 ? -17.003 -1.026 16.394 1.00 77.06 92 TRP A O 1
ATOM 738 N N . ARG A 1 93 ? -15.429 -2.625 16.154 1.00 79.56 93 ARG A N 1
ATOM 739 C CA . ARG A 1 93 ? -15.738 -3.295 17.427 1.00 79.56 93 ARG A CA 1
ATOM 740 C C . ARG A 1 93 ? -15.552 -2.345 18.605 1.00 79.56 93 ARG A C 1
ATOM 742 O O . ARG A 1 93 ? -16.455 -2.212 19.427 1.00 79.56 93 ARG A O 1
ATOM 749 N N . THR A 1 94 ? -14.437 -1.619 18.648 1.00 84.94 94 THR A N 1
ATOM 750 C CA . THR A 1 94 ? -14.141 -0.639 19.705 1.00 84.94 94 THR A CA 1
ATOM 751 C C . THR A 1 94 ? -15.167 0.489 19.726 1.00 84.94 94 THR A C 1
ATOM 753 O O . THR A 1 94 ? -15.650 0.874 20.788 1.00 84.94 94 THR A O 1
ATOM 756 N N . GLN A 1 95 ? -15.557 1.003 18.562 1.00 82.69 95 GLN A N 1
ATOM 757 C CA . GLN A 1 95 ? -16.533 2.079 18.473 1.00 82.69 95 GLN A CA 1
ATOM 758 C C . GLN A 1 95 ? -17.947 1.624 18.830 1.00 82.69 95 GLN A C 1
ATOM 760 O O . GLN A 1 95 ? -18.682 2.380 19.468 1.00 82.69 95 GLN A O 1
ATOM 765 N N . VAL A 1 96 ? -18.329 0.401 18.464 1.00 85.88 96 VAL A N 1
ATOM 766 C CA . VAL A 1 96 ? -19.600 -0.200 18.884 1.00 85.88 96 VAL A CA 1
ATOM 767 C C . VAL A 1 96 ? -19.620 -0.379 20.397 1.00 85.88 96 VAL A C 1
ATOM 769 O O . VAL A 1 96 ? -20.596 0.022 21.028 1.00 85.88 96 VAL A O 1
ATOM 772 N N . VAL A 1 97 ? -18.538 -0.877 21.003 1.00 87.50 97 VAL A N 1
ATOM 773 C CA . VAL A 1 97 ? -18.419 -0.994 22.466 1.00 87.50 97 VAL A CA 1
ATOM 774 C C . VAL A 1 97 ? -18.473 0.380 23.132 1.00 87.50 97 VAL A C 1
ATOM 776 O O . VAL A 1 97 ? -19.238 0.566 24.072 1.00 87.50 97 VAL A O 1
ATOM 779 N N . ALA A 1 98 ? -17.733 1.368 22.626 1.00 86.50 98 ALA A N 1
ATOM 780 C CA . ALA A 1 98 ? -17.731 2.721 23.176 1.00 86.50 98 ALA A CA 1
ATOM 781 C C . ALA A 1 98 ? -19.112 3.379 23.069 1.00 86.50 98 ALA A C 1
ATOM 783 O O . ALA A 1 98 ? -19.592 3.953 24.041 1.00 86.50 98 ALA A O 1
ATOM 784 N N . THR A 1 99 ? -19.781 3.252 21.920 1.00 83.88 99 THR A N 1
ATOM 785 C CA . THR A 1 99 ? -21.135 3.788 21.716 1.00 83.88 99 THR A CA 1
ATOM 786 C C . THR A 1 99 ? -22.134 3.089 22.635 1.00 83.88 99 THR A C 1
ATOM 788 O O . THR A 1 99 ? -22.945 3.763 23.263 1.00 83.88 99 THR A O 1
ATOM 791 N N . THR A 1 100 ? -22.035 1.764 22.779 1.00 84.31 100 THR A N 1
ATOM 792 C CA . THR A 1 100 ? -22.877 0.972 23.691 1.00 84.31 100 THR A CA 1
ATOM 793 C C . THR A 1 100 ? -22.660 1.387 25.144 1.00 84.31 100 THR A C 1
ATOM 795 O O . THR A 1 100 ? -23.624 1.657 25.849 1.00 84.31 100 THR A O 1
ATOM 798 N N . LEU A 1 101 ? -21.409 1.542 25.579 1.00 84.06 101 LEU A N 1
ATOM 799 C CA . LEU A 1 101 ? -21.062 1.975 26.932 1.00 84.06 101 LEU A CA 1
ATOM 800 C C . LEU A 1 101 ? -21.488 3.427 27.203 1.00 84.06 101 LEU A C 1
ATOM 802 O O . LEU A 1 101 ? -21.952 3.757 28.293 1.00 84.06 101 LEU A O 1
ATOM 806 N N . MET A 1 102 ? -21.338 4.318 26.220 1.00 84.69 102 MET A N 1
ATOM 807 C CA . MET A 1 102 ? -21.821 5.699 26.314 1.00 84.69 102 MET A CA 1
ATOM 808 C C . MET A 1 102 ? -23.348 5.757 26.407 1.00 84.69 102 MET A C 1
ATOM 810 O O . MET A 1 102 ? -23.876 6.602 27.132 1.00 84.69 102 MET A O 1
ATOM 814 N N . LEU A 1 103 ? -24.045 4.861 25.704 1.00 80.88 103 LEU A N 1
ATOM 815 C CA . LEU A 1 103 ? -25.491 4.701 25.800 1.00 80.88 103 LEU A CA 1
ATOM 816 C C . LEU A 1 103 ? -25.882 4.173 27.188 1.00 80.88 103 LEU A C 1
ATOM 818 O O . LEU A 1 103 ? -26.721 4.776 27.847 1.00 80.88 103 LEU A O 1
ATOM 822 N N . GLU A 1 104 ? -25.214 3.123 27.671 1.00 79.81 104 GLU A N 1
ATOM 823 C CA . GLU A 1 104 ? -25.432 2.518 28.991 1.00 79.81 104 GLU A CA 1
ATOM 824 C C . GLU A 1 104 ? -25.243 3.537 30.123 1.00 79.81 104 GLU A C 1
ATOM 826 O O . GLU A 1 104 ? -26.101 3.671 30.993 1.00 79.81 104 GLU A O 1
ATOM 831 N N . ARG A 1 105 ? -24.181 4.352 30.069 1.00 77.50 105 ARG A N 1
ATOM 832 C CA . ARG A 1 105 ? -23.933 5.422 31.052 1.00 77.50 105 ARG A CA 1
ATOM 833 C C . ARG A 1 105 ? -24.964 6.554 31.014 1.00 77.50 105 ARG A C 1
ATOM 835 O O . ARG A 1 105 ? -25.072 7.291 31.992 1.00 77.50 105 ARG A O 1
ATOM 842 N N . ARG A 1 106 ? -25.700 6.726 29.910 1.00 76.56 106 ARG A N 1
ATOM 843 C CA . ARG A 1 106 ? -26.793 7.707 29.788 1.00 76.56 106 ARG A CA 1
ATOM 844 C C . ARG A 1 106 ? -28.177 7.126 30.096 1.00 76.56 106 ARG A C 1
ATOM 846 O O . ARG A 1 106 ? -29.120 7.913 30.182 1.00 76.56 106 ARG A O 1
ATOM 853 N N . LEU A 1 107 ? -28.331 5.810 30.272 1.00 72.25 107 LEU A N 1
ATOM 854 C CA . LEU A 1 107 ? -29.629 5.205 30.580 1.00 72.25 107 LEU A CA 1
ATOM 855 C C . LEU A 1 107 ? -30.014 5.432 32.062 1.00 72.25 107 LEU A C 1
ATOM 857 O O . LEU A 1 107 ? -29.258 5.062 32.962 1.00 72.25 107 LEU A O 1
ATOM 861 N N . PRO A 1 108 ? -31.197 6.006 32.361 1.00 57.16 108 PRO A N 1
ATOM 862 C CA . PRO A 1 108 ? -31.692 6.122 33.732 1.00 57.16 108 PRO A CA 1
ATOM 863 C C . PRO A 1 108 ? -32.006 4.739 34.330 1.00 57.16 108 PRO A C 1
ATOM 865 O O . PRO A 1 108 ? -32.449 3.835 33.621 1.00 57.16 108 PRO A O 1
ATOM 868 N N . ARG A 1 109 ? -31.822 4.590 35.655 1.00 60.00 109 ARG A N 1
ATOM 869 C CA . ARG A 1 109 ? -31.888 3.319 36.424 1.00 60.00 109 ARG A CA 1
ATOM 870 C C . ARG A 1 109 ? -33.125 2.439 36.163 1.00 60.00 109 ARG A C 1
ATOM 872 O O . ARG A 1 109 ? -33.072 1.247 36.435 1.00 60.00 109 ARG A O 1
ATOM 879 N N . CYS A 1 110 ? -34.216 2.996 35.641 1.00 61.28 110 CYS A N 1
ATOM 880 C CA . CYS A 1 110 ? -35.460 2.274 35.361 1.00 61.28 110 CYS A CA 1
ATOM 881 C C . CYS A 1 110 ? -35.457 1.493 34.032 1.00 61.28 110 CYS A C 1
ATOM 883 O O . CYS A 1 110 ? -36.256 0.577 33.880 1.00 61.28 110 CYS A O 1
ATOM 885 N N . LEU A 1 111 ? -34.593 1.845 33.073 1.00 58.69 111 LEU A N 1
ATOM 886 C CA . LEU A 1 111 ? -34.517 1.199 31.751 1.00 58.69 111 LEU A CA 1
ATOM 887 C C . LEU A 1 111 ? -33.408 0.149 31.662 1.00 58.69 111 LEU A C 1
ATOM 889 O O . LEU A 1 111 ? -33.214 -0.418 30.591 1.00 58.69 111 LEU A O 1
ATOM 893 N N . TRP A 1 112 ? -32.689 -0.106 32.763 1.00 61.44 112 TRP A N 1
ATOM 894 C CA . TRP A 1 112 ? -31.631 -1.109 32.809 1.00 61.44 112 TRP A CA 1
ATOM 895 C C . TRP A 1 112 ? -32.249 -2.486 32.547 1.00 61.44 112 TRP A C 1
ATOM 897 O O . TRP A 1 112 ? -32.926 -3.029 33.429 1.00 61.44 112 TRP A O 1
ATOM 907 N N . PRO A 1 113 ? -32.056 -3.076 31.356 1.00 57.00 113 PRO A N 1
ATOM 908 C CA . PRO A 1 113 ? -32.549 -4.411 31.108 1.00 57.00 113 PRO A CA 1
ATOM 909 C C . PRO A 1 113 ? -31.716 -5.308 32.020 1.00 57.00 113 PRO A C 1
ATOM 911 O O . PRO A 1 113 ? -30.488 -5.296 31.940 1.00 57.00 113 PRO A O 1
ATOM 914 N N . ARG A 1 114 ? -32.354 -6.036 32.943 1.00 58.84 114 ARG A N 1
ATOM 915 C CA . ARG A 1 114 ? -31.703 -7.079 33.749 1.00 58.84 114 ARG A CA 1
ATOM 916 C C . ARG A 1 114 ? -31.178 -8.170 32.801 1.00 58.84 114 ARG A C 1
ATOM 918 O O . ARG A 1 114 ? -31.836 -9.178 32.572 1.00 58.84 114 ARG A O 1
ATOM 925 N N . LEU A 1 115 ? -30.020 -7.923 32.195 1.00 62.12 115 LEU A N 1
ATOM 926 C CA . LEU A 1 115 ? -29.330 -8.795 31.254 1.00 62.12 115 LEU A CA 1
ATOM 927 C C . LEU A 1 115 ? -28.453 -9.753 32.054 1.00 62.12 115 LEU A C 1
ATOM 929 O O . LEU A 1 115 ? -27.302 -9.472 32.371 1.00 62.12 115 LEU A O 1
ATOM 933 N N . GLY A 1 116 ? -29.044 -10.882 32.421 1.00 58.78 116 GLY A N 1
ATOM 934 C CA . GLY A 1 116 ? -28.358 -12.003 33.043 1.00 58.78 116 GLY A CA 1
ATOM 935 C C . GLY A 1 116 ? -29.374 -13.070 33.422 1.00 58.78 116 GLY A C 1
ATOM 936 O O . GLY A 1 116 ? -30.448 -12.758 33.933 1.00 58.78 116 GLY A O 1
ATOM 937 N N . VAL A 1 117 ? -29.063 -14.334 33.155 1.00 62.59 117 VAL A N 1
ATOM 938 C CA . VAL A 1 117 ? -29.923 -15.447 33.569 1.00 62.59 117 VAL A CA 1
ATOM 939 C C . VAL A 1 117 ? -29.511 -15.844 34.984 1.00 62.59 117 VAL A C 1
ATOM 941 O O . VAL A 1 117 ? -28.321 -16.010 35.260 1.00 62.59 117 VAL A O 1
ATOM 944 N N . CYS A 1 118 ? -30.480 -15.968 35.895 1.00 56.97 118 CYS A N 1
ATOM 945 C CA . CYS A 1 118 ? -30.205 -16.438 37.250 1.00 56.97 118 CYS A CA 1
ATOM 946 C C . CYS A 1 118 ? -29.861 -17.936 37.197 1.00 56.97 118 CYS A C 1
ATOM 948 O O . CYS A 1 118 ? -30.677 -18.758 36.762 1.00 56.97 118 CYS A O 1
ATOM 950 N N . GLY A 1 119 ? -28.641 -18.282 37.621 1.00 61.47 119 GLY A N 1
ATOM 951 C CA . GLY A 1 119 ? -28.099 -19.648 37.583 1.00 61.47 119 GLY A CA 1
ATOM 952 C C . GLY A 1 119 ? -28.835 -20.659 38.471 1.00 61.47 119 GLY A C 1
ATOM 953 O O . GLY A 1 119 ? -28.609 -21.861 38.337 1.00 61.47 119 GLY A O 1
ATOM 954 N N . GLN A 1 120 ? -29.766 -20.192 39.311 1.00 58.53 120 GLN A N 1
ATOM 955 C CA . GLN A 1 120 ? -30.586 -21.006 40.215 1.00 58.53 120 GLN A CA 1
ATOM 956 C C . GLN A 1 120 ? -31.341 -22.133 39.492 1.00 58.53 120 GLN A C 1
ATOM 958 O O . GLN A 1 120 ? -31.451 -23.240 40.009 1.00 58.53 120 GLN A O 1
ATOM 963 N N . SER A 1 121 ? -31.798 -21.882 38.261 1.00 57.59 121 SER A N 1
ATOM 964 C CA . SER A 1 121 ? -32.546 -22.857 37.448 1.00 57.59 121 SER A CA 1
ATOM 965 C C . SER A 1 121 ? -31.696 -24.042 36.963 1.00 57.59 121 SER A C 1
ATOM 967 O O . SER A 1 121 ? -32.241 -25.038 36.499 1.00 57.59 121 SER A O 1
ATOM 969 N N . TYR A 1 122 ? -30.366 -23.921 37.042 1.00 61.34 122 TYR A N 1
ATOM 970 C CA . TYR A 1 122 ? -29.391 -24.879 36.516 1.00 61.34 122 TYR A CA 1
ATOM 971 C C . TYR A 1 122 ? -28.481 -25.465 37.612 1.00 61.34 122 TYR A C 1
ATOM 973 O O . TYR A 1 122 ? -27.540 -26.187 37.297 1.00 61.34 122 TYR A O 1
ATOM 981 N N . GLY A 1 123 ? -28.740 -25.159 38.892 1.00 61.84 123 GLY A N 1
ATOM 982 C CA . GLY A 1 123 ? -27.926 -25.630 40.021 1.00 61.84 123 GLY A CA 1
ATOM 983 C C . GLY A 1 123 ? -26.585 -24.904 40.196 1.00 61.84 123 GLY A C 1
ATOM 984 O O . GLY A 1 123 ? -25.731 -25.385 40.938 1.00 61.84 123 GLY A O 1
ATOM 985 N N . LEU A 1 124 ? -26.383 -23.757 39.534 1.00 62.62 124 LEU A N 1
ATOM 986 C CA . LEU A 1 124 ? -25.205 -22.907 39.731 1.00 62.62 124 LEU A CA 1
ATOM 987 C C . LEU A 1 124 ? -25.428 -21.896 40.869 1.00 62.62 124 LEU A C 1
ATOM 989 O O . LEU A 1 124 ? -26.559 -21.546 41.198 1.00 62.62 124 LEU A O 1
ATOM 993 N N . THR A 1 125 ? -24.326 -21.428 41.465 1.00 63.41 125 THR A N 1
ATOM 994 C CA . THR A 1 125 ? -24.281 -20.441 42.560 1.00 63.41 125 THR A CA 1
ATOM 995 C C . THR A 1 125 ? -25.078 -19.165 42.231 1.00 63.41 125 THR A C 1
ATOM 997 O O . THR A 1 125 ? -25.295 -18.855 41.063 1.00 63.41 125 THR A O 1
ATOM 1000 N N . GLU A 1 126 ? -25.464 -18.388 43.251 1.00 64.62 126 GLU A N 1
ATOM 1001 C CA . GLU A 1 126 ? -26.135 -17.069 43.180 1.00 64.62 126 GLU A CA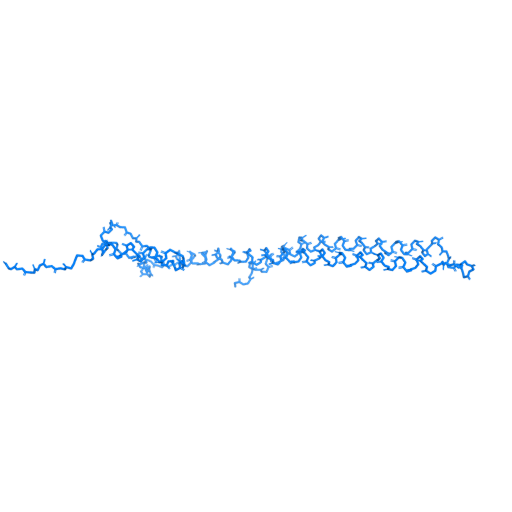 1
ATOM 1002 C C . GLU A 1 126 ? -25.303 -15.990 42.440 1.00 64.62 126 GLU A C 1
ATOM 1004 O O . GLU A 1 126 ? -24.856 -14.998 43.017 1.00 64.62 126 GLU A O 1
ATOM 1009 N N . ARG A 1 127 ? -25.022 -16.185 41.152 1.00 65.00 127 ARG A N 1
ATOM 1010 C CA . ARG A 1 127 ? -24.341 -15.222 40.280 1.00 65.00 127 ARG A CA 1
ATOM 1011 C C . ARG A 1 127 ? -25.114 -15.074 38.971 1.00 65.00 127 ARG A C 1
ATOM 1013 O O . ARG A 1 127 ? -25.895 -15.941 38.580 1.00 65.00 127 ARG A O 1
ATOM 1020 N N . TRP A 1 128 ? -24.916 -13.938 38.310 1.00 66.75 128 TRP A N 1
ATOM 1021 C CA . TRP A 1 128 ? -25.504 -13.656 37.003 1.00 66.75 128 TRP A CA 1
ATOM 1022 C C . TRP A 1 128 ? -24.619 -14.256 35.913 1.00 66.75 128 TRP A C 1
ATOM 1024 O O . TRP A 1 128 ? -23.421 -13.976 35.875 1.00 66.75 128 TRP A O 1
ATOM 1034 N N . TYR A 1 129 ? -25.204 -15.073 35.036 1.00 67.75 129 TYR A N 1
ATOM 1035 C CA . TYR A 1 129 ? -24.476 -15.744 33.959 1.00 67.75 129 TYR A CA 1
ATOM 1036 C C . TYR A 1 129 ? -24.952 -15.241 32.589 1.00 67.75 129 TYR A C 1
ATOM 1038 O O . TYR A 1 129 ? -26.154 -15.085 32.350 1.00 67.75 129 TYR A O 1
ATOM 1046 N N . LEU A 1 130 ? -23.997 -14.996 31.687 1.00 70.81 130 LEU A N 1
ATOM 1047 C CA . LEU A 1 130 ? -24.242 -14.708 30.275 1.00 70.81 130 LEU A CA 1
ATOM 1048 C C . LEU A 1 130 ? -24.088 -16.016 29.494 1.00 70.81 130 LEU A C 1
ATOM 1050 O O . LEU A 1 130 ? -22.993 -16.571 29.422 1.00 70.81 130 LEU A O 1
ATOM 1054 N N . ARG A 1 131 ? -25.186 -16.529 28.931 1.00 65.19 131 ARG A N 1
A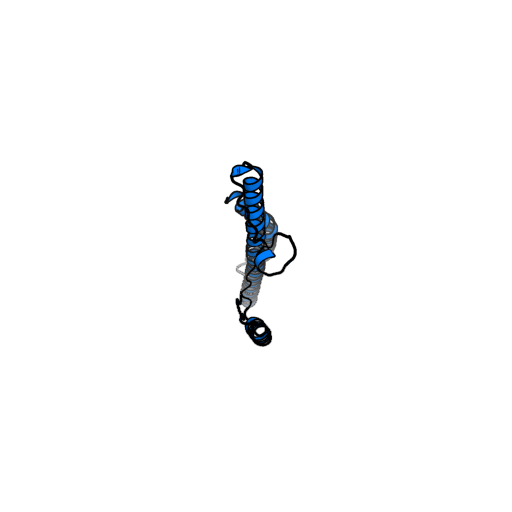TOM 1055 C CA . ARG A 1 131 ? -25.130 -17.716 28.071 1.00 65.19 131 ARG A CA 1
ATOM 1056 C C . ARG A 1 131 ? -24.535 -17.307 26.726 1.00 65.19 131 ARG A C 1
ATOM 1058 O O . ARG A 1 131 ? -25.174 -16.574 25.977 1.00 65.19 131 ARG A O 1
ATOM 1065 N N . VAL A 1 132 ? -23.330 -17.784 26.435 1.00 65.69 132 VAL A N 1
ATOM 1066 C CA . VAL A 1 132 ? -22.704 -17.673 25.114 1.00 65.69 132 VAL A CA 1
ATOM 1067 C C . VAL A 1 132 ? -22.786 -19.045 24.464 1.00 65.69 132 VAL A C 1
ATOM 1069 O O . VAL A 1 132 ? -22.231 -20.013 24.977 1.00 65.69 132 VAL A O 1
ATOM 1072 N N . GLU A 1 133 ? -23.545 -19.140 23.379 1.00 62.09 133 GLU A N 1
ATOM 1073 C CA . GLU A 1 133 ? -23.705 -20.374 22.617 1.00 62.09 133 GLU A CA 1
ATOM 1074 C C . GLU A 1 133 ? -22.791 -20.286 21.395 1.00 62.09 133 GLU A C 1
ATOM 1076 O O . GLU A 1 133 ? -23.147 -19.717 20.365 1.00 62.09 133 GLU A O 1
ATOM 1081 N N . ASP A 1 134 ? -21.563 -20.771 21.559 1.00 56.00 134 ASP A N 1
ATOM 1082 C CA . ASP A 1 134 ? -20.568 -20.799 20.492 1.00 56.00 134 ASP A CA 1
ATOM 1083 C C . ASP A 1 134 ? -20.804 -22.056 19.639 1.00 56.00 134 ASP A C 1
ATOM 1085 O O . ASP A 1 134 ? -20.573 -23.182 20.088 1.00 56.00 134 ASP A O 1
ATOM 1089 N N . ARG A 1 135 ? -21.339 -21.893 18.420 1.00 51.22 135 ARG A N 1
ATOM 1090 C CA . ARG A 1 135 ? -21.425 -22.986 17.434 1.00 51.22 135 ARG A CA 1
ATOM 1091 C C . ARG A 1 135 ? -20.049 -23.168 16.796 1.00 51.22 135 ARG A C 1
ATOM 1093 O O . ARG A 1 135 ? -19.840 -22.813 15.642 1.00 51.22 135 ARG A O 1
ATOM 1100 N N . ASN A 1 136 ? -19.111 -23.703 17.569 1.00 50.88 136 ASN A N 1
ATOM 1101 C CA . ASN A 1 136 ? -17.831 -24.168 17.057 1.00 50.88 136 ASN A CA 1
ATOM 1102 C C . ASN A 1 136 ? -17.981 -25.650 16.660 1.00 50.88 136 ASN A C 1
ATOM 1104 O O . ASN A 1 136 ? -18.019 -26.540 17.515 1.00 50.88 136 ASN A O 1
ATOM 1108 N N . ASP A 1 137 ? -18.117 -25.911 15.357 1.00 54.94 137 ASP A N 1
ATOM 1109 C CA . ASP A 1 137 ? -18.413 -27.228 14.764 1.00 54.94 137 ASP A CA 1
ATOM 1110 C C . ASP A 1 137 ? -17.209 -28.212 14.617 1.00 54.94 137 ASP A C 1
ATOM 1112 O O . ASP A 1 137 ? -17.134 -28.944 13.631 1.00 54.94 137 ASP A O 1
ATOM 1116 N N . PRO A 1 138 ? -16.287 -28.337 15.597 1.00 54.91 138 PRO A N 1
ATOM 1117 C CA . PRO A 1 138 ? -15.568 -29.609 15.785 1.00 54.91 138 PRO A CA 1
ATOM 1118 C C . PRO A 1 138 ? -15.802 -30.290 17.147 1.00 54.91 138 PRO A C 1
ATOM 1120 O O . PRO A 1 138 ? -15.640 -31.503 17.248 1.00 54.91 138 PRO A O 1
ATOM 1123 N N . HIS A 1 139 ? -16.246 -29.564 18.183 1.00 51.78 139 HIS A N 1
ATOM 1124 C CA . HIS A 1 139 ? -16.465 -30.126 19.533 1.00 51.78 139 HIS A CA 1
ATOM 1125 C C . HIS A 1 139 ? -17.927 -30.487 19.831 1.00 51.78 139 HIS A C 1
ATOM 1127 O O . HIS A 1 139 ? -18.220 -31.130 20.841 1.00 51.78 139 HIS A O 1
ATOM 1133 N N . ALA A 1 140 ? -18.864 -30.117 18.951 1.00 54.22 140 ALA A N 1
ATOM 1134 C CA . ALA A 1 140 ? -20.280 -30.447 19.107 1.00 54.22 140 ALA A CA 1
ATOM 1135 C C . ALA A 1 140 ? -20.532 -31.969 19.131 1.00 54.22 140 ALA A C 1
ATOM 1137 O O . ALA A 1 140 ? -21.403 -32.436 19.865 1.00 54.22 140 ALA A O 1
ATOM 1138 N N . ALA A 1 141 ? -19.740 -32.751 18.389 1.00 60.31 141 ALA A N 1
ATOM 1139 C CA . ALA A 1 141 ? -19.839 -34.210 18.377 1.00 60.31 141 ALA A CA 1
ATOM 1140 C C . ALA A 1 141 ? -19.371 -34.848 19.702 1.00 60.31 141 ALA A C 1
ATOM 1142 O O . ALA A 1 141 ? -20.030 -35.752 20.216 1.00 60.31 141 ALA A O 1
ATOM 1143 N N . GLU A 1 142 ? -18.279 -34.344 20.285 1.00 58.47 142 GLU A N 1
ATOM 1144 C CA . GLU A 1 142 ? -17.720 -34.828 21.556 1.00 58.47 142 GLU A CA 1
ATOM 1145 C C . GLU A 1 142 ? -18.613 -34.443 22.748 1.00 58.47 142 GLU A C 1
ATOM 1147 O O . GLU A 1 142 ? -18.956 -35.277 23.588 1.00 58.47 142 GLU A O 1
ATOM 1152 N N . ASN A 1 143 ? -19.109 -33.203 22.763 1.00 54.97 143 ASN A N 1
ATOM 1153 C CA . ASN A 1 143 ? -19.995 -32.708 23.817 1.00 54.97 143 ASN A CA 1
ATOM 1154 C C . ASN A 1 143 ? -21.391 -33.359 23.772 1.00 54.97 143 ASN A C 1
ATOM 1156 O O . ASN A 1 143 ? -22.002 -33.587 24.818 1.00 54.97 143 ASN A O 1
ATOM 1160 N N . ALA A 1 144 ? -21.890 -33.727 22.585 1.00 62.06 144 ALA A N 1
ATOM 1161 C CA . ALA A 1 144 ? -23.120 -34.510 22.447 1.00 62.06 144 ALA A CA 1
ATOM 1162 C C . ALA A 1 144 ? -22.969 -35.946 22.981 1.00 62.06 144 ALA A C 1
ATOM 1164 O O . ALA A 1 144 ? -23.936 -36.509 23.506 1.00 62.06 144 ALA A O 1
ATOM 1165 N N . ALA A 1 145 ? -21.771 -36.535 22.891 1.00 60.91 145 ALA A N 1
ATOM 1166 C CA . ALA A 1 145 ? -21.474 -37.825 23.508 1.00 60.91 145 ALA A CA 1
ATOM 1167 C C . ALA A 1 145 ? -21.439 -37.715 25.044 1.00 60.91 145 ALA A C 1
ATOM 1169 O O . ALA A 1 145 ? -22.051 -38.538 25.725 1.00 60.91 145 ALA A O 1
ATOM 1170 N N . LEU A 1 146 ? -20.840 -36.645 25.584 1.00 58.28 146 LEU A N 1
ATOM 1171 C CA . LEU A 1 146 ? -20.768 -36.401 27.030 1.00 58.28 146 LEU A CA 1
ATOM 1172 C C . LEU A 1 146 ? -22.149 -36.117 27.659 1.00 58.28 146 LEU A C 1
ATOM 1174 O O . LEU A 1 146 ? -22.467 -36.604 28.747 1.00 58.28 146 LEU A O 1
ATOM 1178 N N . HIS A 1 147 ? -23.016 -35.388 26.947 1.00 57.97 147 HIS A N 1
ATOM 1179 C CA . HIS A 1 147 ? -24.393 -35.130 27.381 1.00 57.97 147 HIS A CA 1
ATOM 1180 C C . HIS A 1 147 ? -25.282 -36.389 27.314 1.00 57.97 147 HIS A C 1
ATOM 1182 O O . HIS A 1 147 ? -26.245 -36.497 28.069 1.00 57.97 147 HIS A O 1
ATOM 1188 N N . LYS A 1 148 ? -24.972 -37.372 26.453 1.00 58.38 148 LYS A N 1
ATOM 1189 C CA . LYS A 1 148 ? -25.653 -38.684 26.459 1.00 58.38 148 LYS A CA 1
ATOM 1190 C C . LYS A 1 148 ? -25.230 -39.570 27.634 1.00 58.38 148 LYS A C 1
ATOM 1192 O O . LYS A 1 148 ? -26.044 -40.366 28.091 1.00 58.38 148 LYS A O 1
ATOM 1197 N N . SER A 1 149 ? -23.998 -39.436 28.130 1.00 48.44 149 SER A N 1
ATOM 1198 C CA . SER A 1 149 ? -23.505 -40.196 29.291 1.00 48.44 149 SER A CA 1
ATOM 1199 C C . SER A 1 149 ? -24.001 -39.687 30.650 1.00 48.44 149 SER A C 1
ATOM 1201 O O . SER A 1 149 ? -23.863 -40.403 31.637 1.00 48.44 149 SER A O 1
ATOM 1203 N N . PHE A 1 150 ? -24.611 -38.499 30.715 1.00 51.75 150 PHE A N 1
ATOM 1204 C CA . PHE A 1 150 ? -25.355 -38.040 31.891 1.00 51.75 150 PHE A CA 1
ATOM 1205 C C . PHE A 1 150 ? -26.846 -38.361 31.704 1.00 51.75 150 PHE A C 1
ATOM 1207 O O . PHE A 1 150 ? -27.561 -37.593 31.053 1.00 51.75 150 PHE A O 1
ATOM 1214 N N . PRO A 1 151 ? -27.359 -39.490 32.232 1.00 44.16 151 PRO A N 1
ATOM 1215 C CA . PRO A 1 151 ? -28.779 -39.779 32.135 1.00 44.16 151 PRO A CA 1
ATOM 1216 C C . PRO A 1 151 ? -29.553 -38.710 32.913 1.00 44.16 151 PRO A C 1
ATOM 1218 O O . PRO A 1 151 ? -29.300 -38.476 34.096 1.00 44.16 151 PRO A O 1
ATOM 1221 N N . ARG A 1 152 ? -30.515 -38.060 32.241 1.00 49.56 152 ARG A N 1
ATOM 1222 C CA . ARG A 1 152 ? -31.581 -37.300 32.902 1.00 49.56 152 ARG A CA 1
ATOM 1223 C C . ARG A 1 152 ? -32.204 -38.219 33.950 1.00 49.56 152 ARG A C 1
ATOM 1225 O O . ARG A 1 152 ? -32.872 -39.184 33.592 1.00 49.56 152 ARG A O 1
ATOM 1232 N N . GLY A 1 153 ? -31.985 -37.909 35.226 1.00 45.62 153 GLY A N 1
ATOM 1233 C CA . GLY A 1 153 ? -32.767 -38.460 36.323 1.00 45.62 153 GLY A CA 1
ATOM 1234 C C . GLY A 1 153 ? -34.213 -38.013 36.153 1.00 45.62 153 GLY A C 1
ATOM 1235 O O . GLY A 1 153 ? -34.595 -36.923 36.572 1.00 45.62 153 GLY A O 1
ATOM 1236 N N . GLU A 1 154 ? -34.980 -38.833 35.445 1.00 40.72 154 GLU A N 1
ATOM 1237 C CA . GLU A 1 154 ? -36.422 -38.735 35.298 1.00 40.72 154 GLU A CA 1
ATOM 1238 C C . GLU A 1 154 ? -37.082 -38.839 36.680 1.00 40.72 154 GLU A C 1
ATOM 1240 O O . GLU A 1 154 ? -36.704 -39.662 37.516 1.00 40.72 154 GLU A O 1
ATOM 1245 N N . GLY A 1 155 ? -38.058 -37.969 36.934 1.00 48.44 155 GLY A N 1
ATOM 1246 C CA . GLY A 1 155 ? -38.740 -37.869 38.215 1.00 48.44 155 GLY A CA 1
ATOM 1247 C C . GLY A 1 155 ? -39.474 -39.143 38.646 1.00 48.44 155 GLY A C 1
ATOM 1248 O O . GLY A 1 155 ? -40.086 -39.856 37.855 1.00 48.44 155 GLY A O 1
ATOM 1249 N N . ARG A 1 156 ? -39.505 -39.363 39.960 1.00 37.16 156 ARG A N 1
ATOM 1250 C CA . ARG A 1 156 ? -40.461 -40.219 40.681 1.00 37.16 156 ARG A CA 1
ATOM 1251 C C . ARG A 1 156 ? -40.499 -39.718 42.122 1.00 37.16 156 ARG A C 1
ATOM 1253 O O . ARG A 1 156 ? -39.444 -39.534 42.703 1.00 37.16 156 ARG A O 1
ATOM 1260 N N . LYS A 1 157 ? -41.618 -39.496 42.799 1.00 37.94 157 LYS A N 1
ATOM 1261 C CA . LYS A 1 157 ? -43.053 -39.426 42.502 1.00 37.94 157 LYS A CA 1
ATOM 1262 C C . LYS A 1 157 ? -43.625 -38.694 43.729 1.00 37.94 157 LYS A C 1
ATOM 1264 O O . LYS A 1 157 ? -43.088 -38.834 44.824 1.00 37.94 157 LYS A O 1
ATOM 1269 N N . ARG A 1 158 ? -44.707 -37.936 43.556 1.00 47.16 158 ARG A N 1
ATOM 1270 C CA . ARG A 1 158 ? -45.557 -37.515 44.678 1.00 47.16 158 ARG A CA 1
ATOM 1271 C C . ARG A 1 158 ? -46.059 -38.764 45.405 1.00 47.16 158 ARG A C 1
ATOM 1273 O O . ARG A 1 158 ? -46.641 -39.613 44.737 1.00 47.16 158 ARG A O 1
ATOM 1280 N N . GLU A 1 159 ? -45.943 -38.814 46.725 1.00 37.06 159 GLU A N 1
ATOM 1281 C CA . GLU A 1 159 ? -46.930 -39.497 47.560 1.00 37.06 159 GLU A CA 1
ATOM 1282 C C . GLU A 1 159 ? -47.092 -38.740 48.882 1.00 37.06 159 GLU A C 1
ATOM 1284 O O . GLU A 1 159 ? -46.173 -38.048 49.317 1.00 37.06 159 GLU A O 1
ATOM 1289 N N . LYS A 1 160 ? -48.333 -38.750 49.364 1.00 33.44 160 LYS A N 1
ATOM 1290 C CA . LYS A 1 160 ? -48.899 -37.927 50.435 1.00 33.44 160 LYS A CA 1
ATOM 1291 C C . LYS A 1 160 ? -48.391 -38.320 51.814 1.00 33.44 160 LYS A C 1
ATOM 1293 O O . LYS A 1 160 ? -48.072 -39.513 51.989 1.00 33.44 160 LYS A O 1
#

Foldseek 3Di:
DCVVLVVLVCVLCVPLVVVLVVVVVVVVVVLCCVVVCVCVVDPPPVPDPDDVVVVVVSVVVNVVVVVVSVVVVVVSVVVSVVVSVVVVVVVVVVVVVVVVVVVVVPDPPVPPDPQFDQCVVVPDPRDGDHDDDDPPPPCPVVVVVVVVVDDPPDDDDDDD

pLDDT: mean 70.06, std 14.04, range [33.44, 92.75]